Protein AF-A0A7V7B445-F1 (afdb_monomer_lite)

pLDDT: mean 93.47, std 7.91, range [51.19, 98.5]

Sequence (78 aa):
MMEKFSRDEKIFNVINVIFMIFFIAIIIVPLWNIVALSFNDATDSAKGGIYFFPRIFSIESYLTVFEDAAIYKAFIIS

Radius of gyration: 21.4 Å; chains: 1; bounding box: 41×47×51 Å

Structure (mmCIF, N/CA/C/O backbone):
data_AF-A0A7V7B445-F1
#
_entry.id   AF-A0A7V7B445-F1
#
loop_
_atom_site.group_PDB
_atom_site.id
_atom_site.type_symbol
_atom_site.label_atom_id
_atom_site.label_alt_id
_atom_site.label_comp_id
_atom_site.label_asym_id
_atom_site.label_entity_id
_atom_site.label_seq_id
_atom_site.pdbx_PDB_ins_code
_atom_site.Cartn_x
_atom_site.Cartn_y
_atom_site.Cartn_z
_atom_site.occupancy
_atom_site.B_iso_or_equiv
_atom_site.auth_seq_id
_atom_site.auth_comp_id
_atom_site.auth_asym_id
_atom_site.auth_atom_id
_atom_site.pdbx_PDB_model_num
ATOM 1 N N . MET A 1 1 ? -24.521 29.653 16.959 1.00 51.19 1 MET A N 1
ATOM 2 C CA . MET A 1 1 ? -24.966 28.833 18.106 1.00 51.19 1 MET A CA 1
ATOM 3 C C . MET A 1 1 ? -24.333 27.462 17.923 1.00 51.19 1 MET A C 1
ATOM 5 O O . MET A 1 1 ? -24.611 26.847 16.908 1.00 51.19 1 MET A O 1
ATOM 9 N N . MET A 1 2 ? -23.393 27.041 18.778 1.00 61.38 2 MET A N 1
ATOM 10 C CA . MET A 1 2 ? -22.861 25.671 18.702 1.00 61.38 2 MET A CA 1
ATOM 11 C C . MET A 1 2 ? -23.908 24.744 19.314 1.00 61.38 2 MET A C 1
ATOM 13 O O . MET A 1 2 ? -24.201 24.878 20.504 1.00 61.38 2 MET A O 1
ATOM 17 N N . GLU A 1 3 ? -24.486 23.846 18.519 1.00 70.69 3 GLU A N 1
ATOM 18 C CA . GLU A 1 3 ? -25.272 22.748 19.074 1.00 70.69 3 GLU A CA 1
ATOM 19 C C . GLU A 1 3 ? -24.377 21.944 20.018 1.00 70.69 3 GLU A C 1
ATOM 21 O O . GLU A 1 3 ? -23.291 21.482 19.661 1.00 70.69 3 GLU A O 1
ATOM 26 N N . LYS A 1 4 ? -24.798 21.845 21.278 1.00 75.88 4 LYS A N 1
ATOM 27 C CA . LYS A 1 4 ? -24.118 21.002 22.253 1.00 75.88 4 LYS A CA 1
ATOM 28 C C . LYS A 1 4 ? -24.617 19.583 22.030 1.00 75.88 4 LYS A C 1
ATOM 30 O O . LYS A 1 4 ? -25.737 19.285 22.426 1.00 75.88 4 LYS A O 1
ATOM 35 N N . PHE A 1 5 ? -23.773 18.731 21.450 1.00 79.69 5 PHE A N 1
ATOM 36 C CA . PHE A 1 5 ? -24.078 17.307 21.318 1.00 79.69 5 PHE A CA 1
ATOM 37 C C . PHE A 1 5 ? -24.484 16.704 22.665 1.00 79.69 5 PHE A C 1
ATOM 39 O O . PHE A 1 5 ? -23.821 16.945 23.690 1.00 79.69 5 PHE A O 1
ATOM 46 N N . SER A 1 6 ? -25.549 15.906 22.648 1.00 91.75 6 SER A N 1
ATOM 47 C CA . SER A 1 6 ? -25.997 15.132 23.799 1.00 91.75 6 SER A CA 1
ATOM 48 C C . SER A 1 6 ? -24.924 14.118 24.217 1.00 91.75 6 SER A C 1
ATOM 50 O O . SER A 1 6 ? -23.982 13.811 23.476 1.00 91.75 6 SER A O 1
ATOM 52 N N . ARG A 1 7 ? -25.011 13.611 25.452 1.00 91.06 7 ARG A N 1
ATOM 53 C CA . ARG A 1 7 ? -24.045 12.618 25.954 1.00 91.06 7 ARG A CA 1
ATOM 54 C C . ARG A 1 7 ? -24.037 11.361 25.077 1.00 91.06 7 ARG A C 1
ATOM 56 O O . ARG A 1 7 ? -22.962 10.828 24.809 1.00 91.06 7 ARG A O 1
ATOM 63 N N . ASP A 1 8 ? -25.207 10.956 24.602 1.00 93.19 8 ASP A N 1
ATOM 64 C CA . ASP A 1 8 ? -25.395 9.754 23.792 1.00 93.19 8 ASP A CA 1
ATOM 65 C C . ASP A 1 8 ? -24.814 9.938 22.386 1.00 93.19 8 ASP A C 1
ATOM 67 O O . ASP A 1 8 ? -24.090 9.072 21.900 1.00 93.19 8 ASP A O 1
ATOM 71 N N . GLU A 1 9 ? -25.010 11.113 21.780 1.00 94.81 9 GLU A N 1
ATOM 72 C CA . GLU A 1 9 ? -24.405 11.467 20.489 1.00 94.81 9 GLU A CA 1
ATOM 73 C C . GLU A 1 9 ? -22.876 11.445 20.544 1.00 94.81 9 GLU A C 1
ATOM 75 O O . GLU A 1 9 ? -22.220 10.940 19.634 1.00 94.81 9 GLU A O 1
ATOM 80 N N . LYS A 1 10 ? -22.278 11.951 21.631 1.00 94.44 10 LYS A N 1
ATOM 81 C CA . LYS A 1 10 ? -20.818 11.913 21.804 1.00 94.44 10 LYS A CA 1
ATOM 82 C C . LYS A 1 10 ? -20.294 10.482 21.880 1.00 94.44 10 LYS A C 1
ATOM 84 O O . LYS A 1 10 ? -19.284 10.180 21.252 1.00 94.44 10 LYS A O 1
ATOM 89 N N . ILE A 1 11 ? -20.970 9.614 22.634 1.00 96.19 11 ILE A N 1
ATOM 90 C CA . ILE A 1 11 ? -20.581 8.205 22.773 1.00 96.19 11 ILE A CA 1
ATOM 91 C C . ILE A 1 11 ? -20.710 7.488 21.424 1.00 96.19 11 ILE A C 1
ATOM 93 O O . ILE A 1 11 ? -19.765 6.823 21.000 1.00 96.19 11 ILE A O 1
ATOM 97 N N . PHE A 1 12 ? -21.832 7.674 20.724 1.00 96.50 12 PHE A N 1
ATOM 98 C CA . PHE A 1 12 ? -22.055 7.098 19.399 1.00 96.50 12 PHE A CA 1
ATOM 99 C C . PHE A 1 12 ? -20.977 7.531 18.401 1.00 96.50 12 PHE A C 1
ATOM 101 O O . PHE A 1 12 ? -20.385 6.689 17.728 1.00 96.50 12 PHE A O 1
ATOM 108 N N . ASN A 1 13 ? -20.659 8.827 18.353 1.00 96.56 13 ASN A N 1
ATOM 109 C CA . ASN A 1 13 ? -19.643 9.354 17.446 1.00 96.56 13 ASN A CA 1
ATOM 110 C C . ASN A 1 13 ? -18.254 8.773 17.729 1.00 96.56 13 ASN A C 1
ATOM 112 O O . ASN A 1 13 ? -17.548 8.413 16.790 1.00 96.56 13 ASN A O 1
ATOM 116 N N . VAL A 1 14 ? -17.866 8.633 19.000 1.00 97.31 14 VAL A N 1
ATOM 117 C CA . VAL A 1 14 ? -16.582 8.013 19.367 1.00 97.31 14 VAL A CA 1
ATOM 118 C C . VAL A 1 14 ? -16.525 6.558 18.898 1.00 97.31 14 VAL A C 1
ATOM 120 O O . VAL A 1 14 ? -15.543 6.161 18.271 1.00 97.31 14 VAL A O 1
ATOM 123 N N . ILE A 1 15 ? -17.581 5.776 19.141 1.00 98.19 15 ILE A N 1
ATOM 124 C CA . ILE A 1 15 ? -17.655 4.376 18.693 1.00 98.19 15 ILE A CA 1
ATOM 125 C C . ILE A 1 15 ? -17.593 4.295 17.164 1.00 98.19 15 ILE A C 1
ATOM 127 O O . ILE A 1 15 ? -16.834 3.493 16.623 1.00 98.19 15 ILE A O 1
ATOM 131 N N . ASN A 1 16 ? -18.340 5.150 16.464 1.00 98.06 16 ASN A N 1
ATOM 132 C CA . ASN A 1 16 ? -18.359 5.186 15.006 1.00 98.06 16 ASN A CA 1
ATOM 133 C C . ASN A 1 16 ? -16.979 5.529 14.423 1.00 98.06 16 ASN A C 1
ATOM 135 O O . ASN A 1 16 ? -16.529 4.886 13.480 1.00 98.06 16 ASN A O 1
ATOM 139 N N . VAL A 1 17 ? -16.262 6.491 15.010 1.00 98.12 17 VAL A N 1
ATOM 140 C CA . VAL A 1 17 ? -14.897 6.834 14.582 1.00 98.12 17 VAL A CA 1
ATOM 141 C C . VAL A 1 17 ? -13.939 5.661 14.793 1.00 98.12 17 VAL A C 1
ATOM 143 O O . VAL A 1 17 ? -13.170 5.344 13.889 1.00 98.12 17 VAL A O 1
ATOM 146 N N . ILE A 1 18 ? -14.005 4.976 15.940 1.00 98.50 18 ILE A N 1
ATOM 147 C CA . ILE A 1 18 ? -13.183 3.781 16.199 1.00 98.50 18 ILE A CA 1
ATOM 148 C C . ILE A 1 18 ? -13.481 2.690 15.163 1.00 98.50 18 ILE A C 1
ATOM 150 O O . ILE A 1 18 ? -12.555 2.106 14.600 1.00 98.50 18 ILE A O 1
ATOM 154 N N . PHE A 1 19 ? -14.761 2.449 14.872 1.00 98.50 19 PHE A N 1
ATOM 155 C CA . PHE A 1 19 ? -15.186 1.483 13.862 1.00 98.50 19 PHE A CA 1
ATOM 156 C C . PHE A 1 19 ? -14.657 1.841 12.467 1.00 98.50 19 PHE A C 1
ATOM 158 O O . PHE A 1 19 ? -14.092 0.987 11.788 1.00 98.50 19 PHE A O 1
ATOM 165 N N . MET A 1 20 ? -14.765 3.108 12.062 1.00 98.50 20 MET A N 1
ATOM 166 C CA . MET A 1 20 ? -14.249 3.583 10.777 1.00 98.50 20 MET A CA 1
ATOM 167 C C . MET A 1 20 ? -12.726 3.448 10.674 1.00 98.50 20 MET A C 1
ATOM 169 O O . MET A 1 20 ? -12.223 3.004 9.645 1.00 98.50 20 MET A O 1
ATOM 173 N N . ILE A 1 21 ? -11.980 3.767 11.738 1.00 98.44 21 ILE A N 1
ATOM 174 C CA . ILE A 1 21 ? -10.520 3.579 11.778 1.00 98.44 21 ILE A CA 1
ATOM 175 C C . ILE A 1 21 ? -10.166 2.099 11.613 1.00 98.44 21 ILE A C 1
ATOM 177 O O . ILE A 1 21 ? -9.274 1.761 10.836 1.00 98.44 21 ILE A O 1
ATOM 181 N N . PHE A 1 22 ? -10.874 1.211 12.311 1.00 98.50 22 PHE A N 1
ATOM 182 C CA . PHE A 1 22 ? -10.660 -0.229 12.196 1.00 98.50 22 PHE A CA 1
ATOM 183 C C . PHE A 1 22 ? -10.967 -0.745 10.784 1.00 98.50 22 PHE A C 1
ATOM 185 O O . PHE A 1 22 ? -10.187 -1.509 10.219 1.00 98.50 22 PHE A O 1
ATOM 192 N N . PHE A 1 23 ? -12.061 -0.276 10.184 1.00 98.31 23 PHE A N 1
ATOM 193 C CA . PHE A 1 23 ? -12.430 -0.618 8.814 1.00 98.31 23 PHE A CA 1
ATOM 194 C C . PHE A 1 23 ? -11.357 -0.182 7.807 1.00 98.31 23 PHE A C 1
ATOM 196 O O . PHE A 1 23 ? -10.944 -0.964 6.954 1.00 98.31 23 PHE A O 1
ATOM 203 N N . ILE A 1 24 ? -10.833 1.037 7.959 1.00 98.31 24 ILE A N 1
ATOM 204 C CA . ILE A 1 24 ? -9.715 1.538 7.152 1.00 98.31 24 ILE A CA 1
ATOM 205 C C . ILE A 1 24 ? -8.466 0.672 7.352 1.00 98.31 24 ILE A C 1
ATOM 207 O O . ILE A 1 24 ? -7.808 0.330 6.374 1.00 98.31 24 ILE A O 1
ATOM 211 N N . ALA A 1 25 ? -8.143 0.280 8.587 1.00 97.88 25 ALA A N 1
ATOM 212 C CA . ALA A 1 25 ? -6.978 -0.555 8.868 1.00 97.88 25 ALA A CA 1
ATOM 213 C C . ALA A 1 25 ? -7.065 -1.927 8.175 1.00 97.88 25 ALA A C 1
ATOM 215 O O . ALA A 1 25 ? -6.074 -2.376 7.600 1.00 97.88 25 ALA A O 1
ATOM 216 N N . ILE A 1 26 ? -8.248 -2.554 8.155 1.00 97.69 26 ILE A N 1
ATOM 217 C CA . ILE A 1 26 ? -8.481 -3.822 7.442 1.00 97.69 26 ILE A CA 1
ATOM 218 C C . ILE A 1 26 ? -8.185 -3.696 5.945 1.00 97.69 26 ILE A C 1
ATOM 220 O O . ILE A 1 26 ? -7.720 -4.658 5.343 1.00 97.69 26 ILE A O 1
ATOM 224 N N . ILE A 1 27 ? -8.438 -2.533 5.342 1.00 97.19 27 ILE A N 1
ATOM 225 C CA . ILE A 1 27 ? -8.194 -2.297 3.913 1.00 97.19 27 ILE A CA 1
ATOM 226 C C . ILE A 1 27 ? -6.732 -1.911 3.669 1.00 97.19 27 ILE A C 1
ATOM 228 O O . ILE A 1 27 ? -6.079 -2.454 2.781 1.00 97.19 27 ILE A O 1
ATOM 232 N N . ILE A 1 28 ? -6.197 -0.972 4.450 1.00 97.75 28 ILE A N 1
ATOM 233 C CA . ILE A 1 28 ? -4.859 -0.415 4.224 1.00 97.75 28 ILE A CA 1
ATOM 234 C C . ILE A 1 28 ? -3.770 -1.456 4.466 1.00 97.75 28 ILE A C 1
ATOM 236 O O . ILE A 1 28 ? -2.814 -1.496 3.700 1.00 97.75 28 ILE A O 1
ATOM 240 N N . VAL A 1 29 ? -3.889 -2.302 5.491 1.00 96.31 29 VAL A N 1
ATOM 241 C CA . VAL A 1 29 ? -2.850 -3.293 5.817 1.00 96.31 29 VAL A CA 1
ATOM 242 C C . VAL A 1 29 ? -2.570 -4.265 4.659 1.00 96.31 29 VAL A C 1
ATOM 244 O O . VAL A 1 29 ? -1.404 -4.376 4.274 1.00 96.31 29 VAL A O 1
ATOM 247 N N . PRO A 1 30 ? -3.564 -4.944 4.048 1.00 95.44 30 PRO A N 1
ATOM 248 C CA . PRO A 1 30 ? -3.301 -5.806 2.901 1.00 95.44 30 PRO A CA 1
ATOM 249 C C . PRO A 1 30 ? -2.852 -5.018 1.666 1.00 95.44 30 PRO A C 1
ATOM 251 O O . PRO A 1 30 ? -1.969 -5.488 0.957 1.00 95.44 30 PRO A O 1
ATOM 254 N N . LEU A 1 31 ? -3.368 -3.807 1.415 1.00 96.75 31 LEU A N 1
ATOM 255 C CA . LEU A 1 31 ? -2.882 -2.984 0.296 1.00 96.75 31 LEU A CA 1
ATOM 256 C C . LEU A 1 31 ? -1.406 -2.606 0.463 1.00 96.75 31 LEU A C 1
ATOM 258 O O . LEU A 1 31 ? -0.622 -2.711 -0.478 1.00 96.75 31 LEU A O 1
ATOM 262 N N . TRP A 1 32 ? -1.014 -2.217 1.674 1.00 97.00 32 TRP A N 1
ATOM 263 C CA . TRP A 1 32 ? 0.373 -1.921 2.010 1.00 97.00 32 TRP A CA 1
ATOM 264 C C . TRP A 1 32 ? 1.264 -3.158 1.870 1.00 97.00 32 TRP A C 1
ATOM 266 O O . TRP A 1 32 ? 2.395 -3.062 1.398 1.00 97.00 32 TRP A O 1
ATOM 276 N N . ASN A 1 33 ? 0.736 -4.336 2.208 1.00 96.06 33 ASN A N 1
ATOM 277 C CA . ASN A 1 33 ? 1.437 -5.593 2.002 1.00 96.06 33 ASN A CA 1
ATOM 278 C C . ASN A 1 33 ? 1.731 -5.866 0.521 1.00 96.06 33 ASN A C 1
ATOM 280 O O . ASN A 1 33 ? 2.855 -6.234 0.190 1.00 96.06 33 ASN A O 1
ATOM 284 N N . ILE A 1 34 ? 0.768 -5.618 -0.373 1.00 96.06 34 ILE A N 1
ATOM 285 C CA . ILE A 1 34 ? 0.978 -5.747 -1.822 1.00 96.06 34 ILE A CA 1
ATOM 286 C C . ILE A 1 34 ? 2.082 -4.802 -2.309 1.00 96.06 34 ILE A C 1
ATOM 288 O O . ILE A 1 34 ? 2.928 -5.225 -3.092 1.00 96.06 34 ILE A O 1
ATOM 292 N N . VAL A 1 35 ? 2.129 -3.563 -1.810 1.00 96.94 35 VAL A N 1
ATOM 293 C CA . VAL A 1 35 ? 3.209 -2.614 -2.140 1.00 96.94 35 VAL A CA 1
ATOM 294 C C . VAL A 1 35 ? 4.565 -3.117 -1.636 1.00 96.94 35 VAL A C 1
ATOM 296 O O . VAL A 1 35 ? 5.557 -3.063 -2.356 1.00 96.94 35 VAL A O 1
ATOM 299 N N . ALA A 1 36 ? 4.636 -3.639 -0.411 1.00 96.75 36 ALA A N 1
ATOM 300 C CA . ALA A 1 36 ? 5.884 -4.188 0.117 1.00 96.75 36 ALA A CA 1
ATOM 301 C C . ALA A 1 36 ? 6.377 -5.392 -0.706 1.00 96.75 36 ALA A C 1
ATOM 303 O O . ALA A 1 36 ? 7.573 -5.508 -0.961 1.00 96.75 36 ALA A O 1
ATOM 304 N N . LEU A 1 37 ? 5.460 -6.263 -1.137 1.00 96.56 37 LEU A N 1
ATOM 305 C CA . LEU A 1 37 ? 5.759 -7.422 -1.978 1.00 96.56 37 LEU A CA 1
ATOM 306 C C . LEU A 1 37 ? 6.186 -7.025 -3.395 1.00 96.56 37 LEU A C 1
ATOM 308 O O . LEU A 1 37 ? 7.101 -7.633 -3.940 1.00 96.56 37 LEU A O 1
ATOM 312 N N . SER A 1 38 ? 5.566 -6.002 -3.990 1.00 96.75 38 SER A N 1
ATOM 313 C CA . SER A 1 38 ? 5.890 -5.579 -5.357 1.00 96.75 38 SER A CA 1
ATOM 314 C C . SER A 1 38 ? 7.305 -5.008 -5.486 1.00 96.75 38 SER A C 1
ATOM 316 O O . SER A 1 38 ? 7.904 -5.109 -6.553 1.00 96.75 38 SER A O 1
ATOM 318 N N . PHE A 1 39 ? 7.851 -4.456 -4.398 1.00 97.75 39 PHE A N 1
ATOM 319 C CA . PHE A 1 39 ? 9.236 -3.983 -4.297 1.00 97.75 39 PHE A CA 1
ATOM 320 C C . PHE A 1 39 ? 10.202 -5.002 -3.671 1.00 97.75 39 PHE A C 1
ATOM 322 O O . PHE A 1 39 ? 11.318 -4.631 -3.304 1.00 97.75 39 PHE A O 1
ATOM 329 N N . ASN A 1 40 ? 9.803 -6.263 -3.501 1.00 97.81 40 ASN A N 1
ATOM 330 C CA . ASN A 1 40 ? 10.664 -7.312 -2.965 1.00 97.81 40 ASN A CA 1
ATOM 331 C C . ASN A 1 40 ? 11.099 -8.288 -4.067 1.00 97.81 40 ASN A C 1
ATOM 333 O O . ASN A 1 40 ? 10.391 -8.484 -5.053 1.00 97.81 40 ASN A O 1
ATOM 337 N N . ASP A 1 41 ? 12.244 -8.946 -3.881 1.00 97.12 41 ASP A N 1
ATOM 338 C CA . ASP A 1 41 ? 12.660 -10.076 -4.717 1.00 97.12 41 ASP A CA 1
ATOM 339 C C . ASP A 1 41 ? 11.533 -11.121 -4.840 1.00 97.12 41 ASP A C 1
ATOM 341 O O . 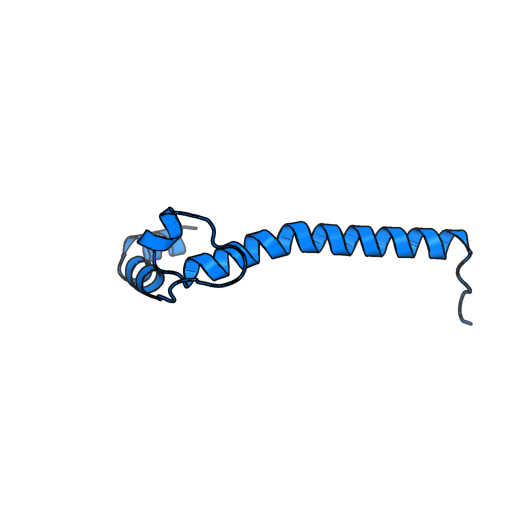ASP A 1 41 ? 10.886 -11.483 -3.848 1.00 97.12 41 ASP A O 1
ATOM 345 N N . ALA A 1 42 ? 11.270 -11.595 -6.060 1.00 93.12 42 ALA A N 1
ATOM 346 C CA . ALA A 1 42 ? 10.139 -12.478 -6.350 1.00 93.12 42 ALA A CA 1
ATOM 347 C C . ALA A 1 42 ? 10.286 -13.857 -5.683 1.00 93.12 42 ALA A C 1
ATOM 349 O O . ALA A 1 42 ? 9.318 -14.407 -5.149 1.00 93.12 42 ALA A O 1
ATOM 350 N N . THR A 1 43 ? 11.509 -14.393 -5.650 1.00 94.56 43 THR A N 1
ATOM 351 C CA . THR A 1 43 ? 11.809 -15.694 -5.036 1.00 94.56 43 THR A CA 1
ATOM 352 C C . THR A 1 43 ? 11.688 -15.617 -3.518 1.00 94.56 43 THR A C 1
ATOM 354 O O . THR A 1 43 ? 11.184 -16.538 -2.873 1.00 94.56 43 THR A O 1
ATOM 357 N N . ASP A 1 44 ? 12.137 -14.509 -2.929 1.00 94.12 44 ASP A N 1
ATOM 358 C CA . ASP A 1 44 ? 11.983 -14.244 -1.504 1.00 94.12 44 ASP A CA 1
ATOM 359 C C . ASP A 1 44 ? 10.513 -14.010 -1.121 1.00 94.12 44 ASP A C 1
ATOM 361 O O . ASP A 1 44 ? 10.056 -14.515 -0.094 1.00 94.12 44 ASP A O 1
ATOM 365 N N . SER A 1 45 ? 9.741 -13.339 -1.978 1.00 93.62 45 SER A N 1
ATOM 366 C CA . SER A 1 45 ? 8.306 -13.105 -1.775 1.00 93.62 45 SER A CA 1
ATOM 367 C C . SER A 1 45 ? 7.500 -14.402 -1.703 1.00 93.62 45 SER A C 1
ATOM 369 O O . SER A 1 45 ? 6.620 -14.534 -0.850 1.00 93.62 45 SER A O 1
ATOM 371 N N . ALA A 1 46 ? 7.845 -15.401 -2.522 1.00 92.50 46 ALA A N 1
ATOM 372 C CA . ALA A 1 46 ? 7.192 -16.713 -2.523 1.00 92.50 46 ALA A CA 1
ATOM 373 C C . ALA A 1 46 ? 7.351 -17.485 -1.198 1.00 92.50 46 ALA A C 1
ATOM 375 O O . ALA A 1 46 ? 6.541 -18.357 -0.886 1.00 92.50 46 ALA A O 1
ATOM 376 N N . LYS A 1 47 ? 8.366 -17.154 -0.386 1.00 93.81 47 LYS A N 1
ATOM 377 C CA . LYS A 1 47 ? 8.574 -17.749 0.946 1.00 93.81 47 LYS A CA 1
ATOM 378 C C . LYS A 1 47 ? 7.634 -17.171 2.012 1.00 93.81 47 LYS A C 1
ATOM 380 O O . LYS A 1 47 ? 7.580 -17.698 3.122 1.00 93.81 47 LYS A O 1
ATOM 385 N N . GLY A 1 48 ? 6.914 -16.091 1.700 1.00 90.81 48 GLY A N 1
ATOM 386 C CA . GLY A 1 48 ? 6.023 -15.395 2.625 1.00 90.81 48 GLY A CA 1
ATOM 387 C C . GLY A 1 48 ? 6.752 -14.677 3.769 1.00 90.81 48 GLY A C 1
ATOM 388 O O . GLY A 1 48 ? 7.980 -14.557 3.793 1.00 90.81 48 GLY A O 1
ATOM 389 N N . GLY A 1 49 ? 5.981 -14.176 4.740 1.00 88.25 49 GLY A N 1
ATOM 390 C CA . GLY A 1 49 ? 6.506 -13.503 5.939 1.00 88.25 49 GLY A CA 1
ATOM 391 C C . GLY A 1 49 ? 6.918 -12.039 5.740 1.00 88.25 49 GLY A C 1
ATOM 392 O O . GLY A 1 49 ? 7.589 -11.471 6.599 1.00 88.25 49 GLY A O 1
ATOM 393 N N . ILE A 1 50 ? 6.533 -11.430 4.620 1.00 91.50 50 ILE A N 1
ATOM 394 C CA . ILE A 1 50 ? 6.707 -10.002 4.338 1.00 91.50 50 ILE A CA 1
ATOM 395 C C . ILE A 1 50 ? 5.392 -9.324 4.696 1.00 91.50 50 ILE A C 1
ATOM 397 O O . ILE A 1 50 ? 4.352 -9.760 4.214 1.00 91.50 50 ILE A O 1
ATOM 401 N N . TYR A 1 51 ? 5.431 -8.296 5.546 1.00 86.00 51 TYR A N 1
ATOM 402 C CA . TYR A 1 51 ? 4.224 -7.616 6.036 1.00 86.00 51 TYR A CA 1
ATOM 403 C C . TYR A 1 51 ? 4.243 -6.116 5.735 1.00 86.00 51 TYR A C 1
ATOM 405 O O . TYR A 1 51 ? 3.385 -5.648 4.992 1.00 86.00 51 TYR A O 1
ATOM 413 N N . PHE A 1 52 ? 5.231 -5.377 6.254 1.00 91.00 52 PHE A N 1
ATOM 414 C CA . PHE A 1 52 ? 5.254 -3.909 6.167 1.00 91.00 52 PHE A CA 1
ATOM 415 C C . PHE A 1 52 ? 6.341 -3.324 5.260 1.00 91.00 52 PHE A C 1
ATOM 4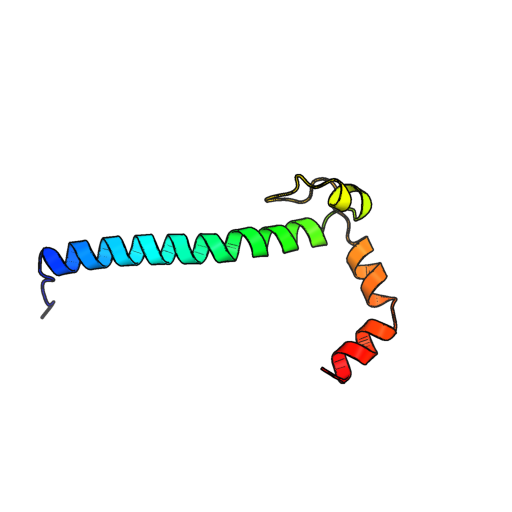17 O O . PHE A 1 52 ? 6.153 -2.234 4.735 1.00 91.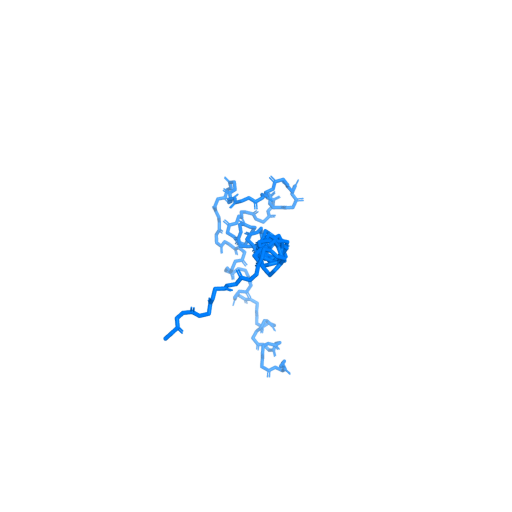00 52 PHE A O 1
ATOM 424 N N . PHE A 1 53 ? 7.467 -4.007 5.067 1.00 95.25 53 PHE A N 1
ATOM 425 C CA . PHE A 1 53 ? 8.578 -3.510 4.252 1.00 95.25 53 PHE A CA 1
ATOM 426 C C . PHE A 1 53 ? 9.201 -4.657 3.456 1.00 95.25 53 PHE A C 1
ATOM 428 O O . PHE A 1 53 ? 9.165 -5.794 3.941 1.00 95.25 53 PHE A O 1
ATOM 435 N N . PRO A 1 54 ? 9.776 -4.382 2.271 1.00 96.06 54 PRO A N 1
ATOM 436 C CA . PRO A 1 54 ? 10.535 -5.382 1.533 1.00 96.06 54 PRO A CA 1
ATOM 437 C C . PRO A 1 54 ? 11.737 -5.837 2.370 1.00 96.06 54 PRO A C 1
ATOM 439 O O . PRO A 1 54 ? 12.430 -5.021 2.980 1.00 96.06 54 PRO A O 1
ATOM 442 N N . ARG A 1 55 ? 11.985 -7.148 2.405 1.00 95.25 55 ARG A N 1
ATOM 443 C CA . ARG A 1 55 ? 13.177 -7.742 3.028 1.00 95.25 55 ARG A CA 1
ATOM 444 C C . ARG A 1 55 ? 14.394 -7.605 2.125 1.00 95.25 55 ARG A C 1
ATOM 446 O O . ARG A 1 55 ? 15.479 -7.284 2.598 1.00 95.25 55 ARG A O 1
ATOM 453 N N . ILE A 1 56 ? 14.199 -7.853 0.834 1.00 96.19 56 ILE A N 1
ATOM 454 C CA . ILE A 1 56 ? 15.208 -7.741 -0.213 1.00 96.19 56 ILE A CA 1
ATOM 455 C C . ILE A 1 56 ? 14.605 -6.861 -1.293 1.00 96.19 56 ILE A C 1
ATOM 457 O O . ILE A 1 56 ? 13.771 -7.319 -2.067 1.00 96.19 56 ILE A O 1
ATOM 461 N N . PHE A 1 57 ? 14.996 -5.588 -1.316 1.00 97.00 57 PHE A N 1
ATOM 462 C CA . PHE A 1 57 ? 14.467 -4.642 -2.289 1.00 97.00 57 PHE A CA 1
ATOM 463 C C . PHE A 1 57 ? 14.843 -5.061 -3.716 1.00 97.00 57 PHE A C 1
ATOM 465 O O . PHE A 1 57 ? 16.019 -5.273 -4.010 1.00 97.00 57 PHE A O 1
ATOM 472 N N . SER A 1 58 ? 13.852 -5.148 -4.599 1.00 97.31 58 SER A N 1
ATOM 473 C CA . SER A 1 58 ? 14.034 -5.426 -6.022 1.00 97.31 58 SER A CA 1
ATOM 4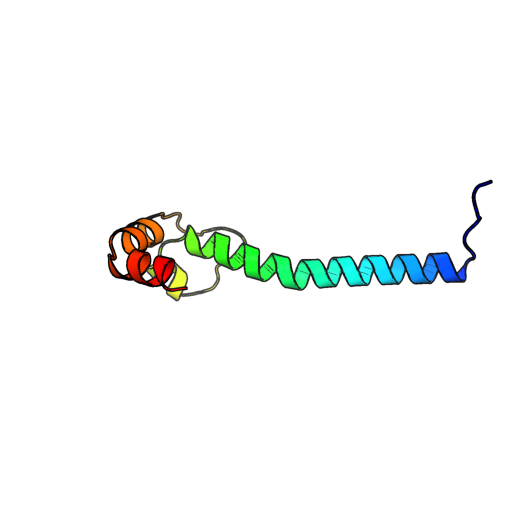74 C C . SER A 1 58 ? 12.934 -4.756 -6.841 1.00 97.31 58 SER A C 1
ATOM 476 O O . SER A 1 58 ? 11.798 -4.620 -6.394 1.00 97.31 58 SER A O 1
ATOM 478 N N . ILE A 1 59 ? 13.278 -4.350 -8.062 1.00 97.44 59 ILE A N 1
ATOM 479 C CA . ILE A 1 59 ? 12.334 -3.840 -9.069 1.00 97.44 59 ILE A CA 1
ATOM 480 C C . ILE A 1 59 ? 12.190 -4.796 -10.261 1.00 97.44 59 ILE A C 1
ATOM 482 O O . ILE A 1 59 ? 11.499 -4.484 -11.227 1.00 97.44 59 ILE A O 1
ATOM 486 N N . GLU A 1 60 ? 12.837 -5.961 -10.205 1.00 97.00 60 GLU A N 1
ATOM 487 C CA . GLU A 1 60 ? 12.875 -6.948 -11.290 1.00 97.00 60 GLU A CA 1
ATOM 488 C C . GLU A 1 60 ? 11.479 -7.455 -11.670 1.00 97.00 60 GLU A C 1
ATOM 490 O O . GLU A 1 60 ? 11.176 -7.609 -12.852 1.00 97.00 60 GLU A O 1
ATOM 495 N N . SER A 1 61 ? 10.586 -7.611 -10.687 1.00 95.31 61 SER A N 1
ATOM 496 C CA . SER A 1 61 ? 9.180 -7.966 -10.909 1.00 95.31 61 SER A CA 1
ATOM 497 C C . SER A 1 61 ? 8.468 -6.968 -11.829 1.00 95.31 61 SER A C 1
ATOM 499 O O . SER A 1 61 ? 7.695 -7.372 -12.694 1.00 95.31 61 SER A O 1
ATOM 501 N N . TYR A 1 62 ? 8.748 -5.666 -11.689 1.00 96.12 62 TYR A N 1
ATOM 502 C CA . TYR A 1 62 ? 8.184 -4.647 -12.576 1.00 96.12 62 TYR A CA 1
ATOM 503 C C . TYR A 1 62 ? 8.767 -4.745 -13.983 1.00 96.12 62 TYR A C 1
ATOM 505 O O . TYR A 1 62 ? 8.009 -4.721 -14.948 1.00 96.12 62 TYR A O 1
ATOM 513 N N . LEU A 1 63 ? 10.093 -4.880 -14.102 1.00 96.44 63 LEU A N 1
ATOM 514 C CA . LEU A 1 63 ? 10.766 -5.024 -15.397 1.00 96.44 63 LEU A CA 1
ATOM 515 C C . LEU A 1 63 ? 10.208 -6.224 -16.171 1.00 96.44 63 LEU A C 1
ATOM 517 O O . LEU A 1 63 ? 9.786 -6.071 -17.310 1.00 96.44 63 LEU A O 1
ATOM 521 N N . THR A 1 64 ? 10.083 -7.369 -15.499 1.00 95.12 64 THR A N 1
ATOM 522 C CA . THR A 1 64 ? 9.525 -8.606 -16.065 1.00 95.12 64 THR A CA 1
AT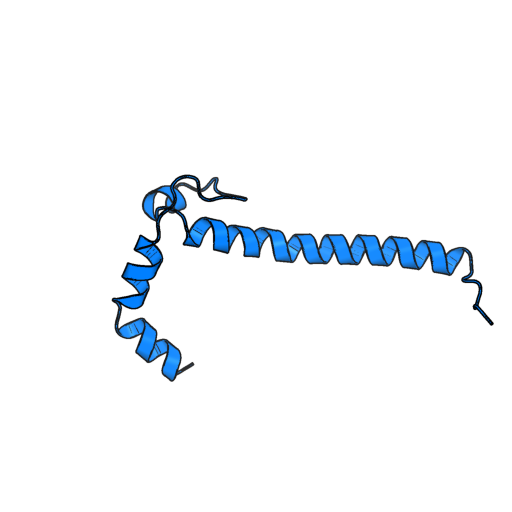OM 523 C C . THR A 1 64 ? 8.105 -8.402 -16.602 1.00 95.12 64 THR A C 1
ATOM 525 O O . THR A 1 64 ? 7.777 -8.858 -17.692 1.00 95.12 64 THR A O 1
ATOM 528 N N . VAL A 1 65 ? 7.251 -7.690 -15.857 1.00 94.75 65 VAL A N 1
ATOM 529 C CA . VAL A 1 65 ? 5.870 -7.402 -16.279 1.00 94.75 65 VAL A CA 1
ATOM 530 C C . VAL A 1 65 ? 5.830 -6.452 -17.477 1.00 94.75 65 VAL A C 1
ATOM 532 O O . VAL A 1 65 ? 5.024 -6.652 -18.380 1.00 94.75 65 VAL A O 1
ATOM 535 N N . PHE A 1 66 ? 6.681 -5.424 -17.503 1.00 95.56 66 PHE A N 1
ATOM 536 C CA . PHE A 1 66 ? 6.721 -4.460 -18.608 1.00 95.56 66 PHE A CA 1
ATOM 537 C C . PHE A 1 66 ? 7.388 -5.009 -19.877 1.00 95.56 66 PHE A C 1
ATOM 539 O O . PHE A 1 66 ? 7.124 -4.503 -20.964 1.00 95.56 66 PHE A O 1
ATOM 546 N N . GLU A 1 67 ? 8.216 -6.047 -19.775 1.00 96.25 67 GLU A N 1
ATOM 547 C CA . GLU A 1 67 ? 8.758 -6.760 -20.937 1.00 96.25 67 GLU A CA 1
ATOM 548 C C . GLU A 1 67 ? 7.711 -7.652 -21.631 1.00 96.25 67 GLU A C 1
ATOM 550 O O . GLU A 1 67 ? 7.841 -7.952 -22.821 1.00 96.25 67 GLU A O 1
ATOM 555 N N . ASP A 1 68 ? 6.643 -8.046 -20.930 1.00 95.00 68 ASP A N 1
ATOM 556 C CA . ASP A 1 68 ? 5.592 -8.896 -21.485 1.00 95.00 68 ASP A CA 1
ATOM 557 C C . ASP A 1 68 ? 4.598 -8.098 -22.350 1.00 95.00 68 ASP A C 1
ATOM 559 O O . ASP A 1 68 ? 3.720 -7.382 -21.862 1.00 95.00 68 ASP A O 1
ATOM 563 N N . ALA A 1 69 ? 4.667 -8.290 -23.671 1.00 93.06 69 ALA A N 1
ATOM 564 C CA . ALA A 1 69 ? 3.750 -7.679 -24.634 1.00 93.06 69 ALA A CA 1
ATOM 565 C C . ALA A 1 69 ? 2.258 -7.976 -24.351 1.00 93.06 69 ALA A C 1
ATOM 567 O O . ALA A 1 69 ? 1.381 -7.195 -24.743 1.00 93.06 69 ALA A O 1
ATOM 568 N N . ALA A 1 70 ? 1.949 -9.086 -23.672 1.00 95.06 70 ALA A N 1
ATOM 569 C CA . ALA A 1 70 ? 0.587 -9.441 -23.296 1.00 95.06 70 ALA A CA 1
ATOM 570 C C . ALA A 1 70 ? -0.023 -8.445 -22.297 1.00 95.06 70 ALA A C 1
ATOM 572 O O . ALA A 1 70 ? -1.231 -8.198 -22.375 1.00 95.06 70 ALA A O 1
ATOM 573 N N . ILE A 1 71 ? 0.787 -7.818 -21.429 1.00 94.56 71 ILE A N 1
ATOM 574 C CA . ILE A 1 71 ? 0.312 -6.848 -20.430 1.00 94.56 71 ILE A CA 1
ATOM 575 C C . ILE A 1 71 ? -0.352 -5.643 -21.111 1.00 94.56 71 ILE A C 1
ATOM 577 O O . ILE A 1 71 ? -1.431 -5.205 -20.713 1.00 94.56 71 ILE A O 1
ATOM 581 N N . TYR A 1 72 ? 0.239 -5.160 -22.207 1.00 94.12 72 TYR A N 1
ATOM 582 C CA . TYR A 1 72 ? -0.264 -4.010 -22.957 1.00 94.12 72 TYR A CA 1
ATOM 583 C C . TYR A 1 72 ? -1.550 -4.343 -23.703 1.00 94.12 72 TYR A C 1
ATOM 585 O O . TYR A 1 72 ? -2.495 -3.556 -23.710 1.00 94.12 72 TYR A O 1
ATOM 593 N N . LYS A 1 73 ? -1.613 -5.534 -24.308 1.00 94.12 73 LYS A N 1
ATOM 594 C CA . LYS A 1 73 ? -2.829 -6.000 -24.976 1.00 94.12 73 LYS A CA 1
ATOM 595 C C . LYS A 1 73 ? -3.981 -6.143 -23.979 1.00 94.12 73 LYS A C 1
ATOM 597 O O . LYS A 1 73 ? -5.090 -5.715 -24.281 1.00 94.12 73 LYS A O 1
ATOM 602 N N . ALA A 1 74 ? -3.721 -6.724 -22.807 1.00 93.31 74 ALA A N 1
ATOM 603 C CA . ALA A 1 74 ? -4.716 -6.870 -21.750 1.00 93.31 74 ALA A CA 1
ATOM 604 C C . ALA A 1 74 ? -5.215 -5.506 -21.247 1.00 93.31 74 ALA A C 1
ATOM 606 O O . ALA A 1 74 ? -6.421 -5.321 -21.097 1.00 93.31 74 ALA A O 1
ATOM 607 N N . PHE A 1 75 ? -4.308 -4.539 -21.070 1.00 93.94 75 PHE A N 1
ATOM 608 C CA . PHE A 1 75 ? -4.649 -3.179 -20.648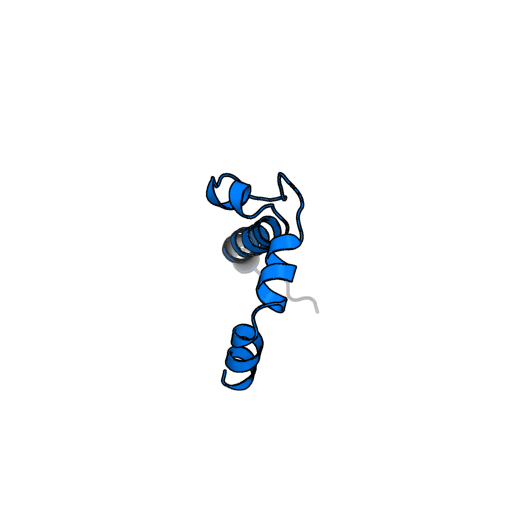 1.00 93.94 75 PHE A CA 1
ATOM 609 C C . PHE A 1 75 ? -5.574 -2.449 -21.635 1.00 93.94 75 PHE A C 1
ATOM 611 O O . PHE A 1 75 ? -6.458 -1.726 -21.203 1.00 93.94 75 PHE A O 1
ATOM 618 N N . ILE A 1 76 ? -5.405 -2.646 -22.948 1.00 95.38 76 ILE A N 1
ATOM 619 C CA . ILE A 1 76 ? -6.236 -1.984 -23.976 1.00 95.38 76 ILE A CA 1
ATOM 620 C C . ILE A 1 76 ? -7.649 -2.583 -24.070 1.00 95.38 76 ILE A C 1
ATOM 622 O O . ILE A 1 76 ? -8.582 -1.890 -24.469 1.00 95.38 76 ILE A O 1
ATOM 626 N N . ILE A 1 77 ? -7.802 -3.876 -23.777 1.00 93.88 77 ILE A N 1
ATOM 627 C CA . ILE A 1 77 ? -9.081 -4.593 -23.923 1.00 93.88 77 ILE A CA 1
ATOM 628 C C . ILE A 1 77 ? -9.968 -4.457 -22.670 1.00 93.88 77 ILE A C 1
ATOM 630 O O . ILE A 1 77 ? -11.182 -4.632 -22.781 1.00 93.88 77 ILE A O 1
ATOM 634 N N . SER A 1 78 ? -9.366 -4.187 -21.505 1.00 75.69 78 SER A N 1
ATOM 635 C CA . SER A 1 78 ? -10.050 -4.049 -20.206 1.00 75.69 78 SER A CA 1
ATOM 636 C C . SER A 1 78 ? -10.791 -2.721 -20.078 1.00 75.69 78 SER A C 1
ATOM 638 O O . SER A 1 78 ? -11.873 -2.730 -19.451 1.00 75.69 78 SER A O 1
#

Secondary structure (DSSP, 8-state):
------HHHHHHHHHHHHHHHHHHHHHHHHHHHHHHHHTB-HHHHTT----SS-SSB--HHHHHHHH-HHHHHHHHH-

Foldseek 3Di:
DDPDDDPVRVVVVVVVVVVVVVVVCVVVQVVQQVVQLCQEDVVVVVVDPRGHHHPHGDNVSVVVLVVDPVNVVVVVVD